Protein AF-A0A661YGA2-F1 (afdb_monomer)

Radius of gyration: 19.42 Å; Cα contacts (8 Å, |Δi|>4): 98; chains: 1; bounding box: 41×49×40 Å

Secondary structure (DSSP, 8-state):
-HHHHHHHHHHHHHTS---------TT-EEE-SHHHHHTHHHHSTT--EE-S-EEE--TT----GGGTT--EESS--

pLDDT: mean 85.34, std 17.45, range [51.97, 98.5]

Sequence (77 aa):
MKKFISTISLLLIIYSTSTVAQSCLPEGIIFTSQFQIENFQTDNPGCVEIEGDVYIEGADIITLDNLIVLNSIVGYL

Nearest PDB structures (foldseek):
  3vbc-assembly1_A  TM=3.553E-01  e=5.837E+00  Mus musculus

Foldseek 3Di:
DVVVVVVVVVVVVVPPDDPPVPQAALVEDEAQEQVCLVCVCVVGPPDQEHNEEYHYHHPHHDDNVSNVSHPYYNYYD

Solvent-accessible surface area (backbone atoms only — not comparable to full-atom values): 4673 Å² total; per-residue (Å²): 108,72,72,59,54,58,52,55,60,58,58,61,65,70,74,72,77,77,82,66,81,67,80,34,45,64,89,30,51,76,40,63,39,40,68,55,44,69,38,38,55,76,78,39,69,89,52,34,47,36,51,15,37,46,44,84,72,23,91,72,48,84,69,65,72,61,55,68,64,48,80,46,61,72,39,56,114

Mean predicted aligned error: 9.0 Å

Structure (mmCIF, N/CA/C/O backbone):
data_AF-A0A661YGA2-F1
#
_entry.id   AF-A0A661YGA2-F1
#
loop_
_atom_site.group_PDB
_atom_site.id
_atom_site.type_symbol
_atom_site.label_atom_id
_atom_site.label_alt_id
_atom_site.label_comp_id
_atom_site.label_asym_id
_atom_site.label_entity_id
_atom_site.label_seq_id
_atom_site.pdbx_PDB_ins_code
_atom_site.Cartn_x
_atom_site.Cartn_y
_atom_site.Cartn_z
_atom_site.occupancy
_atom_site.B_iso_or_equiv
_atom_site.auth_seq_id
_atom_site.auth_comp_id
_atom_site.auth_asym_id
_atom_site.auth_atom_id
_atom_site.pdbx_PDB_model_num
ATOM 1 N N . MET A 1 1 ? -29.196 35.019 24.654 1.00 56.84 1 MET A N 1
ATOM 2 C CA . MET A 1 1 ? -28.196 35.081 23.561 1.00 56.84 1 MET A CA 1
ATOM 3 C C . MET A 1 1 ? -26.907 34.330 23.907 1.00 56.84 1 MET A C 1
ATOM 5 O O . MET A 1 1 ? -26.644 33.330 23.261 1.00 56.84 1 MET A O 1
ATOM 9 N N . LYS A 1 2 ? -26.169 34.677 24.977 1.00 51.97 2 LYS A N 1
ATOM 10 C CA . LYS A 1 2 ? -24.939 33.953 25.397 1.00 51.97 2 LYS A CA 1
ATOM 11 C C . LYS A 1 2 ? -25.126 32.445 25.678 1.00 51.97 2 LYS A C 1
ATOM 13 O O . LYS A 1 2 ? -24.303 31.640 25.266 1.00 51.97 2 LYS A O 1
ATOM 18 N N . LYS A 1 3 ? -26.244 32.054 26.307 1.00 53.62 3 LYS A N 1
ATOM 19 C CA . LYS A 1 3 ? -26.594 30.641 26.581 1.00 53.62 3 LYS A CA 1
ATOM 20 C C . LYS A 1 3 ? -26.930 29.827 25.318 1.00 53.62 3 LYS A C 1
ATOM 22 O O . LYS A 1 3 ? -26.759 28.616 25.309 1.00 53.62 3 LYS A O 1
ATOM 27 N N . PHE A 1 4 ? -27.382 30.501 24.259 1.00 55.56 4 PHE A N 1
ATOM 28 C CA . PHE A 1 4 ? -27.699 29.882 22.966 1.00 55.56 4 PHE A CA 1
ATOM 29 C C . PHE A 1 4 ? -26.424 29.665 22.134 1.00 55.56 4 PHE A C 1
ATOM 31 O O . PHE A 1 4 ? -26.250 28.626 21.517 1.00 55.56 4 PHE A O 1
ATOM 38 N N . ILE A 1 5 ? -25.478 30.608 22.205 1.00 58.97 5 ILE A N 1
ATOM 39 C CA . ILE A 1 5 ? -24.155 30.481 21.570 1.00 58.97 5 ILE A CA 1
ATOM 40 C C . ILE A 1 5 ? -23.333 29.371 22.252 1.00 58.97 5 ILE A C 1
ATOM 42 O O . ILE A 1 5 ? -22.731 28.544 21.578 1.00 58.97 5 ILE A O 1
ATOM 46 N N . SER A 1 6 ? -23.381 29.291 23.587 1.00 59.41 6 SER A N 1
ATOM 47 C CA . SER A 1 6 ? -22.667 28.263 24.360 1.00 59.41 6 SER A CA 1
ATOM 48 C C . SER A 1 6 ? -23.174 26.836 24.122 1.00 59.41 6 SER A C 1
ATOM 50 O O . SER A 1 6 ? -22.405 25.894 24.282 1.00 59.41 6 SER A O 1
ATOM 52 N N . THR A 1 7 ? -24.451 26.659 23.774 1.00 57.84 7 THR A N 1
ATOM 53 C CA . THR A 1 7 ? -25.040 25.334 23.508 1.00 57.84 7 THR A CA 1
ATOM 54 C C . THR A 1 7 ? -24.763 24.868 22.077 1.00 57.84 7 THR A C 1
ATOM 56 O O . THR A 1 7 ? -24.493 23.690 21.871 1.00 57.84 7 THR A O 1
ATOM 59 N N . ILE A 1 8 ? -24.714 25.790 21.108 1.00 59.53 8 ILE A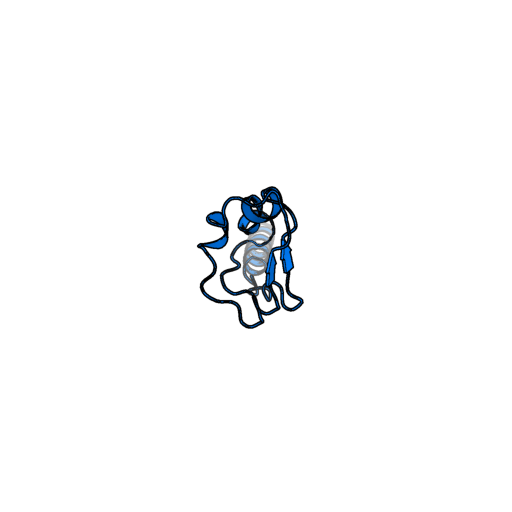 N 1
ATOM 60 C CA . ILE A 1 8 ? -24.330 25.504 19.714 1.00 59.53 8 ILE A CA 1
ATOM 61 C C . ILE A 1 8 ? -22.859 25.068 19.608 1.00 59.53 8 ILE A C 1
ATOM 63 O O . ILE A 1 8 ? -22.560 24.105 18.906 1.00 59.53 8 ILE A O 1
ATOM 67 N N . SER A 1 9 ? -21.941 25.707 20.346 1.00 59.00 9 SER A N 1
ATOM 68 C CA . SER A 1 9 ? -20.531 25.281 20.378 1.00 59.00 9 SER A CA 1
ATOM 69 C C . SER A 1 9 ? -20.327 23.887 20.981 1.00 59.00 9 SER A C 1
ATOM 71 O O . SER A 1 9 ? -19.405 23.191 20.573 1.00 59.00 9 SER A O 1
ATOM 73 N N . LEU A 1 10 ? -21.186 23.452 21.910 1.00 58.22 10 LEU A N 1
ATOM 74 C CA . LEU A 1 10 ? -21.096 22.120 22.520 1.00 58.22 10 LEU A CA 1
ATOM 75 C C . LEU A 1 10 ? -21.593 21.010 21.572 1.00 58.22 10 LEU A C 1
ATOM 77 O O . LEU A 1 10 ? -21.081 19.898 21.619 1.00 58.22 10 LEU A O 1
ATOM 81 N N . LEU A 1 11 ? -22.537 21.322 20.676 1.00 58.19 11 LEU A N 1
ATOM 82 C CA . LEU A 1 11 ? -23.070 20.400 19.663 1.00 58.19 11 LEU A CA 1
ATOM 83 C C . LEU A 1 11 ? -22.079 20.107 18.523 1.00 58.19 11 LEU A C 1
ATOM 85 O O . LEU A 1 11 ? -22.079 18.997 18.001 1.00 58.19 11 LEU A O 1
ATOM 89 N N . LEU A 1 12 ? -21.208 21.057 18.165 1.00 57.72 12 LEU A N 1
ATOM 90 C CA . LEU A 1 12 ? -20.190 20.878 17.115 1.00 57.72 12 LEU A CA 1
ATOM 91 C C . LEU A 1 12 ? -19.054 19.925 17.526 1.00 57.72 12 LEU A C 1
ATOM 93 O O . LEU A 1 12 ? -18.490 19.253 16.671 1.00 57.72 12 LEU A O 1
ATOM 97 N N . ILE A 1 13 ? -18.754 19.821 18.825 1.00 57.69 13 ILE A N 1
ATOM 98 C CA . ILE A 1 13 ? -17.685 18.955 19.361 1.00 57.69 13 ILE A CA 1
ATOM 99 C C . ILE A 1 13 ? -18.091 17.467 19.321 1.00 57.69 13 ILE A C 1
ATOM 101 O O . ILE A 1 13 ? -17.235 16.588 19.234 1.00 57.69 13 ILE A O 1
ATOM 105 N N . ILE A 1 14 ? -19.397 17.172 19.330 1.00 56.25 14 ILE A N 1
ATOM 106 C CA . ILE A 1 14 ? -19.944 15.801 19.353 1.00 56.25 14 ILE A CA 1
ATOM 107 C C . ILE A 1 14 ? -19.924 15.157 17.951 1.00 56.25 14 ILE A C 1
ATOM 109 O O . ILE A 1 14 ? -19.932 13.936 17.835 1.00 56.25 14 ILE A O 1
ATOM 113 N N . TYR A 1 15 ? -19.827 15.954 16.879 1.00 55.69 15 TYR A N 1
ATOM 114 C CA . TYR A 1 15 ? -19.704 15.450 15.502 1.00 55.69 15 TYR A CA 1
ATOM 115 C C . TYR A 1 15 ? -18.283 14.988 15.130 1.00 55.69 15 TYR A C 1
ATOM 117 O O . TYR A 1 15 ? -18.093 14.410 14.063 1.00 55.69 15 TYR A O 1
ATOM 125 N N . SER A 1 16 ? -17.280 15.235 15.978 1.00 59.09 16 SER A N 1
ATOM 126 C CA . SER A 1 16 ? -15.861 15.097 15.615 1.00 59.09 16 SER A CA 1
ATOM 127 C C . SER A 1 16 ? -15.179 13.773 15.976 1.00 59.09 16 SER A C 1
ATOM 129 O O . SER A 1 16 ? -13.956 13.725 15.924 1.00 59.09 16 SER A O 1
ATOM 131 N N . THR A 1 17 ? -15.879 12.684 16.309 1.00 57.56 17 THR A N 1
ATOM 132 C CA . THR A 1 17 ? -15.186 11.399 16.555 1.00 57.56 17 THR A CA 1
ATOM 133 C C . THR A 1 17 ? -16.032 10.182 16.194 1.00 57.56 17 THR A C 1
ATOM 135 O O . THR A 1 17 ? -16.665 9.551 17.040 1.00 57.56 17 THR A O 1
ATOM 138 N N . SER A 1 18 ? -16.013 9.811 14.921 1.00 52.81 18 SER A N 1
ATOM 139 C CA . SER A 1 18 ? -16.285 8.439 14.487 1.00 52.81 18 SER A CA 1
ATOM 140 C C . SER A 1 18 ? -15.395 8.150 13.285 1.00 52.81 18 SER A C 1
ATOM 142 O O . SER A 1 18 ? -15.869 8.051 12.159 1.00 52.81 18 SER A O 1
ATOM 144 N N . THR A 1 19 ? -14.080 8.073 13.500 1.00 56.78 19 THR A N 1
ATOM 145 C CA . THR A 1 19 ? -13.208 7.410 12.528 1.00 56.78 19 THR A CA 1
ATOM 146 C C . THR A 1 19 ? -13.510 5.923 12.642 1.00 56.78 19 THR A C 1
ATOM 148 O O . THR A 1 19 ? -12.910 5.212 13.448 1.00 56.78 19 THR A O 1
ATOM 151 N N . VAL A 1 20 ? -14.524 5.466 11.911 1.00 59.50 20 VAL A N 1
ATOM 152 C CA . VAL A 1 20 ? -14.643 4.045 11.598 1.00 59.50 20 VAL A CA 1
ATOM 153 C C . VAL A 1 20 ? -13.316 3.687 10.940 1.00 59.50 20 VAL A C 1
ATOM 155 O O . VAL A 1 20 ? -12.924 4.364 9.990 1.00 59.50 20 VAL A O 1
ATOM 158 N N . ALA A 1 21 ? -12.586 2.715 11.490 1.00 64.12 21 ALA A N 1
ATOM 159 C CA . ALA A 1 21 ? -11.470 2.127 10.767 1.00 64.12 21 ALA A CA 1
ATOM 160 C C . ALA A 1 21 ? -12.072 1.588 9.468 1.00 64.12 21 ALA A C 1
ATOM 162 O O . ALA A 1 21 ? -12.853 0.639 9.489 1.00 64.12 21 ALA A O 1
ATOM 163 N N . GLN A 1 22 ? -11.862 2.314 8.375 1.00 72.38 22 GLN A N 1
ATOM 164 C CA . GLN A 1 22 ? -12.376 1.924 7.078 1.00 72.38 22 GLN A CA 1
ATOM 165 C C . GLN A 1 22 ? -11.673 0.618 6.712 1.00 72.38 22 GLN A C 1
ATOM 167 O O . GLN A 1 22 ? -10.468 0.507 6.946 1.00 72.38 22 GLN A O 1
ATOM 172 N N . SER A 1 23 ? -12.421 -0.367 6.201 1.00 86.56 23 SER A N 1
ATOM 173 C CA . SER A 1 23 ? -11.829 -1.621 5.722 1.00 86.56 23 SER A CA 1
ATOM 174 C C . SER A 1 23 ? -10.690 -1.277 4.774 1.00 86.56 23 SER A C 1
ATOM 176 O O . SER A 1 23 ? -10.905 -0.505 3.826 1.00 86.56 23 SER A O 1
ATOM 178 N N . CYS A 1 24 ? -9.490 -1.786 5.027 1.00 93.31 24 CYS A N 1
ATOM 179 C CA . CYS A 1 24 ? -8.368 -1.432 4.180 1.00 93.31 24 CYS A CA 1
ATOM 180 C C . CYS A 1 24 ? -8.289 -2.393 2.998 1.00 93.31 24 CYS A C 1
ATOM 182 O O . CYS A 1 24 ? -7.885 -3.545 3.132 1.00 93.31 24 CYS A O 1
ATOM 184 N N . LEU A 1 25 ? -8.663 -1.864 1.830 1.00 95.69 25 LEU A N 1
ATOM 185 C CA . LEU A 1 25 ? -8.529 -2.530 0.536 1.00 95.69 25 LEU A CA 1
ATOM 186 C C . LEU A 1 25 ? -9.129 -3.955 0.536 1.00 95.69 25 LEU A C 1
ATOM 188 O O . LEU A 1 25 ? -8.412 -4.912 0.249 1.00 95.69 25 LEU A O 1
ATOM 192 N N . PRO A 1 26 ? -10.438 -4.120 0.829 1.00 96.06 26 PRO A N 1
ATOM 193 C CA . PRO A 1 26 ? -11.094 -5.435 0.824 1.00 96.06 26 PRO A CA 1
ATOM 194 C C . PRO A 1 26 ? -11.104 -6.099 -0.556 1.00 96.06 26 PRO A C 1
ATOM 196 O O . PRO A 1 26 ? -11.091 -7.319 -0.656 1.00 96.06 26 PRO A O 1
ATOM 199 N N . GLU A 1 27 ? -11.066 -5.297 -1.620 1.00 96.75 27 GLU A N 1
ATOM 200 C CA . GLU A 1 27 ? -10.954 -5.776 -3.004 1.00 96.75 27 GLU A CA 1
ATOM 201 C C . GLU A 1 27 ? -9.493 -5.967 -3.450 1.00 96.75 27 GLU A C 1
ATOM 203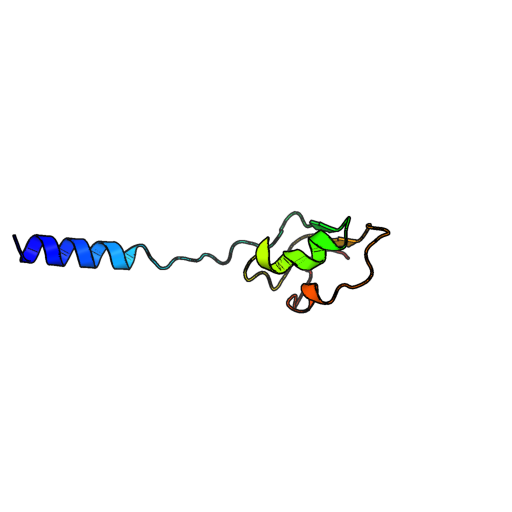 O O . GLU A 1 27 ? -9.234 -6.309 -4.601 1.00 96.75 27 GLU A O 1
ATOM 208 N N . GLY A 1 28 ? -8.532 -5.721 -2.556 1.00 97.38 28 GLY A N 1
ATOM 209 C CA . GLY A 1 28 ? -7.111 -5.817 -2.851 1.00 97.38 28 GLY A CA 1
ATOM 210 C C . GLY A 1 28 ? -6.520 -4.587 -3.540 1.00 97.38 28 GLY A C 1
ATOM 211 O O . GLY A 1 28 ? -7.137 -3.521 -3.626 1.00 97.38 28 GLY A O 1
ATOM 212 N N . ILE A 1 29 ? -5.279 -4.729 -4.003 1.00 98.00 29 ILE A N 1
ATOM 213 C CA . ILE A 1 29 ? -4.512 -3.683 -4.686 1.00 98.00 29 ILE A CA 1
ATOM 214 C C . ILE A 1 29 ? -3.484 -4.286 -5.647 1.00 98.00 29 ILE A C 1
ATOM 216 O O . ILE A 1 29 ? -2.878 -5.320 -5.375 1.00 98.00 29 ILE A O 1
ATOM 220 N N . ILE A 1 30 ? -3.257 -3.608 -6.772 1.00 98.44 30 ILE A N 1
ATOM 221 C CA . ILE A 1 30 ? -2.202 -3.943 -7.731 1.00 98.44 30 ILE A CA 1
ATOM 222 C C . ILE A 1 30 ? -1.210 -2.781 -7.763 1.00 98.44 30 ILE A C 1
ATOM 224 O O . ILE A 1 30 ? -1.568 -1.668 -8.152 1.00 98.44 30 ILE A O 1
ATOM 228 N N . PHE A 1 31 ? 0.034 -3.041 -7.370 1.00 98.31 31 PHE A N 1
ATOM 229 C CA . PHE A 1 31 ? 1.146 -2.109 -7.500 1.00 98.31 31 PHE A CA 1
ATOM 230 C C . PHE A 1 31 ? 1.853 -2.330 -8.839 1.00 98.31 31 PHE A C 1
ATOM 232 O O . PHE A 1 31 ? 2.509 -3.348 -9.064 1.00 98.31 31 PHE A O 1
ATOM 239 N N . THR A 1 32 ? 1.742 -1.350 -9.730 1.00 98.31 32 THR A N 1
ATOM 240 C CA . THR A 1 32 ? 2.352 -1.354 -11.066 1.00 98.31 32 THR A CA 1
ATOM 241 C C . THR A 1 32 ? 3.526 -0.384 -11.196 1.00 98.31 32 THR A C 1
ATOM 243 O O . THR A 1 32 ? 4.124 -0.328 -12.266 1.00 98.31 32 THR A O 1
ATOM 246 N N . SER A 1 33 ? 3.835 0.411 -10.164 1.00 98.25 33 SER A N 1
ATOM 247 C CA . SER A 1 33 ? 4.973 1.342 -10.170 1.00 98.25 33 SER A CA 1
ATOM 248 C C . SER A 1 33 ? 5.525 1.635 -8.775 1.00 98.25 33 SER A C 1
ATOM 250 O O . SER A 1 33 ? 4.815 1.522 -7.771 1.00 98.25 33 SER A O 1
ATOM 252 N N . GLN A 1 34 ? 6.784 2.083 -8.712 1.00 98.25 34 GLN A N 1
ATOM 253 C CA . GLN A 1 34 ? 7.434 2.453 -7.445 1.00 98.25 34 GLN A CA 1
ATOM 254 C C . GLN A 1 34 ? 6.696 3.597 -6.730 1.00 98.25 34 GLN A C 1
ATOM 256 O O . GLN A 1 34 ? 6.536 3.575 -5.511 1.00 98.25 34 GLN A O 1
ATOM 261 N N . PHE A 1 35 ? 6.175 4.560 -7.494 1.00 97.50 35 PHE A N 1
ATOM 262 C CA . PHE A 1 35 ? 5.442 5.712 -6.963 1.00 97.50 35 PHE A CA 1
ATOM 263 C C . PHE A 1 35 ? 4.185 5.312 -6.171 1.00 97.50 35 PHE A C 1
ATOM 265 O O . PHE A 1 35 ? 3.834 5.971 -5.196 1.00 97.50 35 PHE A O 1
ATOM 272 N N . GLN A 1 36 ? 3.495 4.235 -6.563 1.00 98.12 36 GLN A N 1
ATOM 273 C CA . GLN A 1 36 ? 2.316 3.758 -5.828 1.00 98.12 36 GLN A CA 1
ATOM 274 C C . GLN A 1 36 ? 2.697 3.168 -4.466 1.00 98.12 36 GLN A C 1
ATOM 276 O O . GLN A 1 36 ? 1.986 3.371 -3.486 1.00 98.12 36 GLN A O 1
ATOM 281 N N . ILE A 1 37 ? 3.839 2.482 -4.387 1.00 98.06 37 ILE A N 1
ATOM 282 C CA . ILE A 1 37 ? 4.376 1.986 -3.116 1.00 98.06 37 ILE A CA 1
ATOM 283 C C . ILE A 1 37 ? 4.791 3.159 -2.226 1.00 98.06 37 ILE A C 1
ATOM 285 O O . ILE A 1 37 ? 4.428 3.199 -1.052 1.00 98.06 37 ILE A O 1
ATOM 289 N N . GLU A 1 38 ? 5.497 4.142 -2.787 1.00 97.81 38 GLU A N 1
ATOM 290 C CA . GLU A 1 38 ? 5.956 5.332 -2.059 1.00 97.81 38 GLU A CA 1
ATOM 291 C C . GLU A 1 38 ? 4.797 6.126 -1.437 1.00 97.81 38 GLU A C 1
ATOM 293 O O . GLU A 1 38 ? 4.924 6.620 -0.316 1.00 97.81 38 GLU A O 1
ATOM 298 N N . ASN A 1 39 ? 3.651 6.204 -2.123 1.00 97.56 39 ASN A N 1
ATOM 299 C CA . ASN A 1 39 ? 2.468 6.924 -1.645 1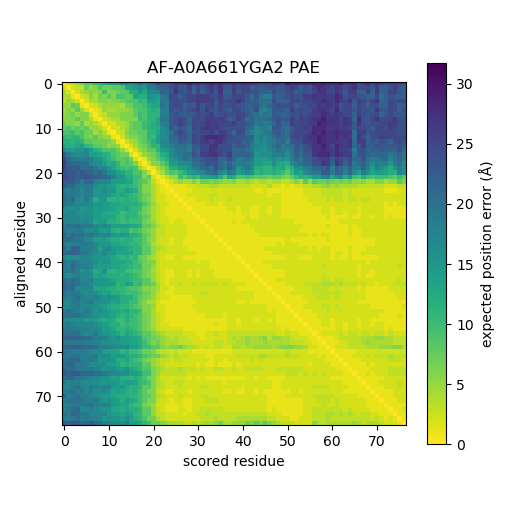.00 97.56 39 ASN A CA 1
ATOM 300 C C . ASN A 1 39 ? 1.465 6.061 -0.877 1.00 97.56 39 ASN A C 1
ATOM 302 O O . ASN A 1 39 ? 0.440 6.591 -0.450 1.00 97.56 39 ASN A O 1
ATOM 306 N N . PHE A 1 40 ? 1.741 4.774 -0.636 1.00 96.94 40 PHE A N 1
ATOM 307 C CA . PHE A 1 40 ? 0.759 3.856 -0.050 1.00 96.94 40 PHE A CA 1
ATOM 308 C C . PHE A 1 40 ? 0.103 4.407 1.226 1.00 96.94 40 PHE A C 1
ATOM 310 O O . PHE A 1 40 ? -1.117 4.378 1.352 1.00 96.94 40 PHE A O 1
ATOM 317 N N . GLN A 1 41 ? 0.893 4.967 2.147 1.00 93.44 41 GLN A N 1
ATOM 318 C CA . GLN A 1 41 ? 0.392 5.524 3.410 1.00 93.44 41 GLN A CA 1
ATOM 319 C C . GLN A 1 41 ? -0.357 6.853 3.251 1.00 93.44 41 GLN A C 1
ATOM 321 O O . GLN A 1 41 ? -1.166 7.209 4.109 1.00 93.44 41 GLN A O 1
ATOM 326 N N . THR A 1 42 ? -0.060 7.609 2.195 1.0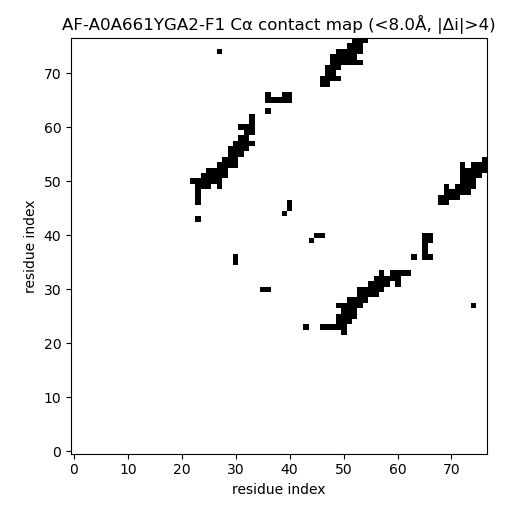0 94.56 42 THR A N 1
ATOM 327 C CA . THR A 1 42 ? -0.783 8.838 1.854 1.00 94.56 42 THR A CA 1
ATOM 328 C C . THR A 1 42 ? -2.138 8.503 1.245 1.00 94.56 42 THR A C 1
ATOM 330 O O . THR A 1 42 ? -3.135 9.116 1.623 1.00 94.56 42 THR A O 1
ATOM 333 N N . ASP A 1 43 ? -2.179 7.496 0.374 1.00 94.25 43 ASP A N 1
ATOM 334 C CA . ASP A 1 43 ? -3.395 7.062 -0.313 1.00 94.25 43 ASP A CA 1
ATOM 335 C C . ASP A 1 43 ? -4.283 6.181 0.581 1.00 94.25 43 ASP A C 1
ATOM 337 O O . ASP A 1 43 ? -5.506 6.200 0.448 1.00 94.25 43 ASP A O 1
ATOM 341 N N . ASN A 1 44 ? -3.689 5.472 1.550 1.00 93.94 44 ASN A N 1
ATOM 342 C CA . ASN A 1 44 ? -4.377 4.595 2.503 1.00 93.94 44 ASN A CA 1
ATOM 343 C C . ASN A 1 44 ? -3.975 4.908 3.964 1.00 93.94 44 ASN A C 1
ATOM 345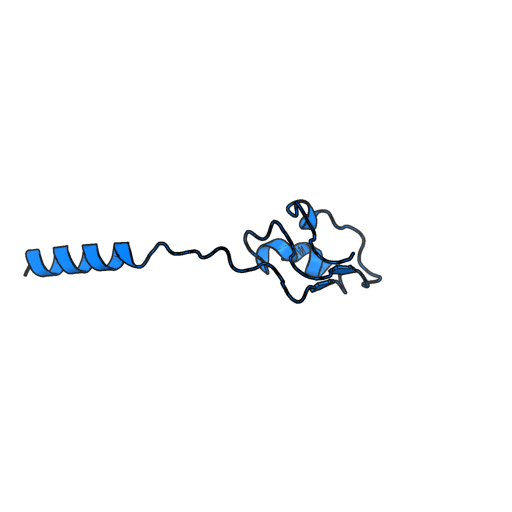 O O . ASN A 1 44 ? -3.303 4.101 4.622 1.00 93.94 44 ASN A O 1
ATOM 349 N N . PRO A 1 45 ? -4.365 6.077 4.514 1.00 91.94 45 PRO A N 1
ATOM 350 C CA . PRO A 1 45 ? -3.941 6.499 5.846 1.00 91.94 45 PRO A CA 1
ATOM 351 C C . PRO A 1 45 ? -4.389 5.537 6.947 1.00 91.94 45 PRO A C 1
ATOM 353 O O . PRO A 1 45 ? -5.572 5.236 7.091 1.00 91.94 45 PRO A O 1
ATOM 356 N N . GLY A 1 46 ? -3.436 5.096 7.771 1.00 91.38 46 GLY A N 1
ATOM 357 C CA . GLY A 1 46 ? -3.707 4.202 8.901 1.00 91.38 46 GLY A CA 1
ATOM 358 C C . GLY A 1 46 ? -3.982 2.747 8.514 1.00 91.38 46 GLY A C 1
ATOM 359 O O . GLY A 1 46 ? -4.309 1.956 9.396 1.00 91.38 46 GLY A O 1
ATOM 360 N N . CYS A 1 47 ? -3.828 2.379 7.239 1.00 94.00 47 CYS A N 1
ATOM 361 C CA . CYS A 1 47 ? -3.906 0.986 6.832 1.00 94.00 47 CYS A CA 1
ATOM 362 C C . CYS A 1 47 ? -2.691 0.202 7.339 1.00 94.00 47 CYS A C 1
ATOM 364 O O . CYS A 1 47 ? -1.553 0.482 6.963 1.00 94.00 47 CYS A O 1
ATOM 366 N N . VAL A 1 48 ? -2.958 -0.790 8.187 1.00 95.62 48 VAL A N 1
ATOM 367 C CA . VAL A 1 48 ? -1.953 -1.711 8.737 1.00 95.62 48 VAL A CA 1
ATOM 368 C C . VAL A 1 48 ? -2.269 -3.176 8.429 1.00 95.62 48 VAL A C 1
ATOM 370 O O . VAL A 1 48 ? -1.491 -4.048 8.785 1.00 95.62 48 VAL A O 1
ATOM 373 N N . GLU A 1 49 ? -3.398 -3.469 7.793 1.00 95.69 49 GLU A N 1
ATOM 374 C CA . GLU A 1 49 ? -3.806 -4.813 7.376 1.00 95.69 49 GLU A CA 1
ATOM 375 C C . GLU A 1 49 ? -4.544 -4.675 6.049 1.00 95.69 49 GLU A C 1
ATOM 377 O O . GLU A 1 49 ? -5.504 -3.918 5.996 1.00 95.69 49 GLU A O 1
ATOM 382 N N . ILE A 1 50 ? -4.103 -5.356 4.990 1.00 97.38 50 ILE A N 1
ATOM 383 C CA . ILE A 1 50 ? -4.835 -5.391 3.714 1.00 97.38 50 ILE A CA 1
ATOM 384 C C . ILE A 1 50 ? -5.786 -6.587 3.737 1.00 97.38 50 ILE A C 1
ATOM 386 O O . ILE A 1 50 ? -5.355 -7.721 3.938 1.00 97.38 50 ILE A O 1
ATOM 390 N N . GLU A 1 51 ? -7.077 -6.338 3.534 1.00 97.06 51 GLU A N 1
ATOM 391 C CA . GLU A 1 51 ? -8.113 -7.375 3.600 1.00 97.06 51 GLU A CA 1
ATOM 392 C C . GLU A 1 51 ? -8.197 -8.229 2.321 1.00 97.06 51 GLU A C 1
ATOM 394 O O . GLU A 1 51 ? -8.544 -9.407 2.3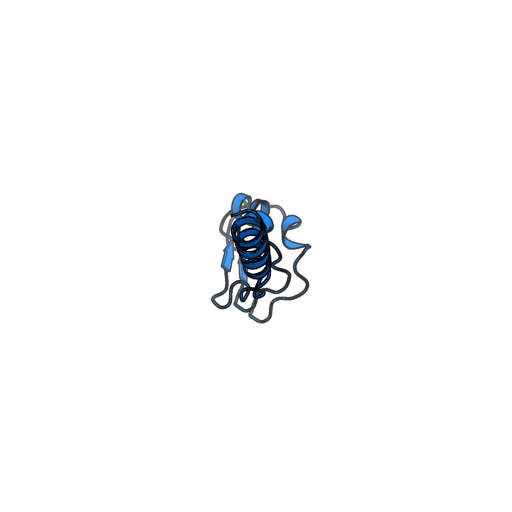97 1.00 97.06 51 GLU A O 1
ATOM 399 N N . GLY A 1 52 ? -7.870 -7.656 1.159 1.00 97.62 52 GLY A N 1
ATOM 400 C CA . GLY A 1 52 ? -7.890 -8.344 -0.134 1.00 97.62 52 GLY A CA 1
ATOM 401 C C . GLY A 1 52 ? -6.521 -8.822 -0.627 1.00 97.62 52 GLY A C 1
ATOM 402 O O . GLY A 1 52 ? -5.539 -8.860 0.116 1.00 97.62 52 GLY A O 1
ATOM 403 N N . ASP A 1 53 ? -6.471 -9.189 -1.908 1.00 98.50 53 ASP A N 1
ATOM 404 C CA . ASP A 1 53 ? -5.261 -9.684 -2.570 1.00 98.50 53 ASP A CA 1
ATOM 405 C C . ASP A 1 53 ? -4.302 -8.537 -2.935 1.00 98.50 53 ASP A C 1
ATOM 407 O O . ASP A 1 53 ? -4.718 -7.431 -3.282 1.00 98.50 53 ASP A O 1
ATOM 411 N N . VAL A 1 54 ? -3.000 -8.797 -2.893 1.00 98.25 54 VAL A N 1
ATOM 412 C CA . VAL A 1 54 ? -1.957 -7.842 -3.272 1.00 98.25 54 VAL A CA 1
ATOM 413 C C . VAL A 1 54 ? -1.184 -8.398 -4.455 1.00 98.25 54 VAL A C 1
ATOM 415 O O . VAL A 1 54 ? -0.628 -9.483 -4.382 1.00 98.25 54 VAL A O 1
ATOM 418 N N . TYR A 1 55 ? -1.089 -7.627 -5.533 1.00 98.38 55 TYR A N 1
ATOM 419 C CA . TYR A 1 55 ? -0.267 -7.971 -6.692 1.00 98.38 55 TYR A CA 1
ATOM 420 C C . TYR A 1 55 ? 0.823 -6.921 -6.880 1.00 98.38 55 TYR A C 1
ATOM 422 O O . TYR A 1 55 ? 0.557 -5.721 -6.804 1.00 98.38 55 TYR A O 1
ATOM 430 N N . ILE A 1 56 ? 2.056 -7.355 -7.136 1.00 97.69 56 ILE A N 1
ATOM 431 C CA . ILE A 1 56 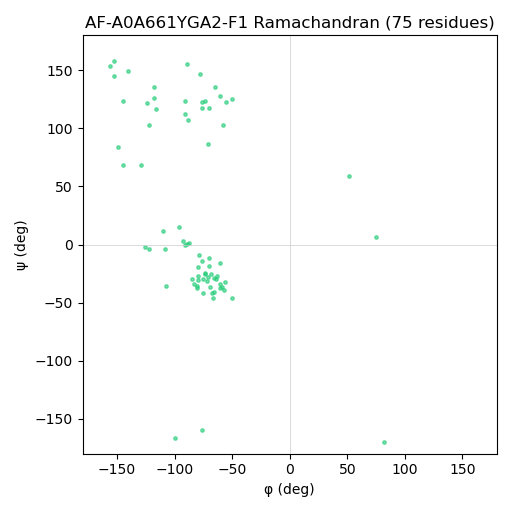? 3.201 -6.469 -7.380 1.00 97.69 56 ILE A CA 1
ATOM 432 C C . ILE A 1 56 ? 3.778 -6.810 -8.753 1.00 97.69 56 ILE A C 1
ATOM 434 O O . ILE A 1 56 ? 4.463 -7.816 -8.918 1.00 97.69 56 ILE A O 1
ATOM 438 N N . GLU A 1 57 ? 3.475 -5.976 -9.746 1.00 97.00 57 GLU A N 1
ATOM 439 C CA . GLU A 1 57 ? 3.701 -6.285 -11.167 1.00 97.00 57 GLU A CA 1
ATOM 440 C C . GLU A 1 57 ? 4.537 -5.222 -11.909 1.00 97.00 57 GLU A C 1
ATOM 442 O O . GLU A 1 57 ? 4.846 -5.379 -13.091 1.00 97.00 57 GLU A O 1
ATOM 447 N N . GLY A 1 58 ? 4.924 -4.132 -11.239 1.00 96.19 58 GLY A N 1
ATOM 448 C CA . GLY A 1 58 ? 5.728 -3.059 -11.834 1.00 96.19 58 GLY A CA 1
ATOM 449 C C . GLY A 1 58 ? 7.195 -3.443 -12.035 1.00 96.19 58 GLY A C 1
ATOM 450 O O . GLY A 1 58 ? 7.896 -3.772 -11.081 1.00 96.19 58 GLY A O 1
ATOM 451 N N . ALA A 1 59 ? 7.696 -3.347 -13.271 1.00 95.75 59 ALA A N 1
ATOM 452 C CA . ALA A 1 59 ? 9.100 -3.636 -13.593 1.00 95.75 59 ALA A CA 1
ATOM 453 C C . ALA A 1 59 ? 10.091 -2.589 -13.043 1.00 95.75 59 ALA A C 1
ATOM 455 O O . ALA A 1 59 ? 11.290 -2.850 -12.965 1.00 95.75 59 ALA A O 1
ATOM 456 N N . ASP A 1 60 ? 9.599 -1.400 -12.696 1.00 94.62 60 ASP A N 1
ATOM 457 C CA . ASP A 1 60 ? 10.339 -0.287 -12.097 1.00 94.62 60 ASP A CA 1
ATOM 458 C C . ASP A 1 60 ? 10.334 -0.312 -10.559 1.00 94.62 60 ASP A C 1
ATOM 460 O O . ASP A 1 60 ? 10.930 0.565 -9.936 1.00 94.62 60 ASP A O 1
ATOM 464 N N . ILE A 1 61 ? 9.681 -1.300 -9.940 1.00 98.00 61 ILE A N 1
ATOM 465 C CA . ILE A 1 61 ? 9.635 -1.448 -8.485 1.00 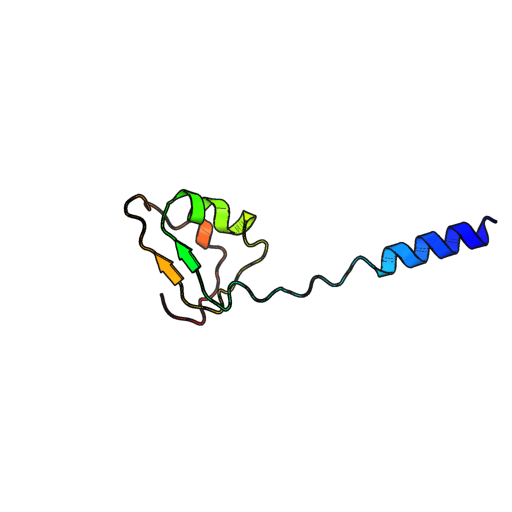98.00 61 ILE A CA 1
ATOM 466 C C . ILE A 1 61 ? 10.969 -2.013 -7.996 1.00 98.00 61 ILE A C 1
ATOM 468 O O . ILE A 1 61 ? 11.366 -3.127 -8.334 1.00 98.00 61 ILE A O 1
ATOM 472 N N . ILE A 1 62 ? 11.663 -1.226 -7.180 1.00 97.38 62 ILE A N 1
ATOM 473 C CA . ILE A 1 62 ? 12.985 -1.539 -6.630 1.00 97.38 62 ILE A CA 1
ATOM 474 C C . ILE A 1 62 ? 12.880 -1.877 -5.139 1.00 97.38 62 ILE A C 1
ATOM 476 O O . ILE A 1 62 ? 13.623 -2.729 -4.653 1.00 97.38 62 ILE A O 1
ATOM 480 N N . THR A 1 63 ? 11.975 -1.217 -4.408 1.00 97.25 63 THR A N 1
ATOM 481 C CA . THR A 1 63 ? 11.816 -1.382 -2.955 1.00 97.25 63 THR A CA 1
ATOM 482 C C . THR A 1 63 ? 10.351 -1.370 -2.516 1.00 97.25 63 THR A C 1
ATOM 484 O O . THR A 1 63 ? 9.513 -0.694 -3.115 1.00 97.25 63 THR A O 1
ATOM 487 N N . LEU A 1 64 ? 10.067 -2.106 -1.435 1.00 97.38 64 LEU A N 1
ATOM 488 C CA . LEU A 1 64 ? 8.770 -2.188 -0.756 1.00 97.38 64 LEU A CA 1
ATOM 489 C C . LEU A 1 64 ? 8.781 -1.521 0.632 1.00 97.38 64 LEU A C 1
ATOM 491 O O . LEU A 1 64 ? 7.849 -1.718 1.405 1.00 97.38 64 LEU A O 1
ATOM 495 N N . ASP A 1 65 ? 9.820 -0.751 0.972 1.00 96.00 65 ASP A N 1
ATOM 496 C CA . ASP A 1 65 ? 10.035 -0.233 2.335 1.00 96.00 65 ASP A CA 1
ATOM 497 C C . ASP A 1 65 ? 8.849 0.586 2.873 1.00 96.00 65 ASP A C 1
ATOM 499 O O . ASP A 1 65 ? 8.545 0.543 4.063 1.00 96.00 65 ASP A O 1
ATOM 503 N N . ASN A 1 66 ? 8.119 1.291 2.006 1.00 95.06 66 ASN A N 1
ATOM 504 C CA . ASN A 1 66 ? 6.928 2.057 2.389 1.00 95.06 66 ASN A CA 1
ATOM 505 C C . ASN A 1 66 ? 5.719 1.186 2.782 1.00 95.06 66 ASN A C 1
ATOM 507 O O . ASN A 1 66 ? 4.761 1.697 3.361 1.00 95.06 66 ASN A O 1
ATOM 511 N N . LEU A 1 67 ? 5.767 -0.123 2.521 1.00 97.12 67 LEU A N 1
ATOM 512 C CA . LEU A 1 67 ? 4.760 -1.090 2.962 1.00 97.12 67 LEU A CA 1
ATOM 513 C C . LEU A 1 67 ? 5.071 -1.676 4.349 1.00 97.12 67 LEU A C 1
ATOM 515 O O . LEU A 1 67 ? 4.286 -2.471 4.854 1.00 97.12 67 LEU A O 1
ATOM 519 N N . ILE A 1 68 ? 6.165 -1.266 5.010 1.00 97.06 68 ILE A N 1
ATOM 520 C CA . ILE A 1 68 ? 6.579 -1.783 6.333 1.00 97.06 68 ILE A CA 1
ATOM 521 C C . ILE A 1 68 ? 5.548 -1.551 7.448 1.00 97.06 68 ILE A C 1
ATOM 523 O O . ILE A 1 68 ? 5.631 -2.154 8.515 1.00 97.06 68 ILE A O 1
ATOM 527 N N . VAL A 1 69 ? 4.579 -0.663 7.223 1.00 94.94 69 VAL A N 1
ATOM 528 C CA . VAL A 1 69 ? 3.481 -0.416 8.165 1.00 94.94 69 VAL A CA 1
ATOM 529 C C . VAL A 1 69 ? 2.413 -1.506 8.161 1.00 94.94 69 VAL A C 1
ATOM 531 O O . VAL A 1 69 ? 1.585 -1.538 9.071 1.00 94.94 69 VAL A O 1
ATOM 534 N N . LEU A 1 70 ? 2.416 -2.377 7.150 1.00 96.75 70 LEU A N 1
ATOM 535 C CA . LEU A 1 70 ? 1.507 -3.508 7.066 1.00 96.75 70 LEU A CA 1
ATOM 536 C C . LEU A 1 70 ? 1.957 -4.610 8.026 1.00 96.75 70 LEU A C 1
ATOM 538 O O . LEU A 1 70 ? 3.063 -5.137 7.936 1.00 96.75 70 LEU A O 1
ATOM 542 N N . ASN A 1 71 ? 1.060 -4.983 8.928 1.00 96.44 71 ASN A N 1
ATOM 543 C CA . ASN A 1 71 ? 1.196 -6.122 9.824 1.00 96.44 71 ASN A CA 1
ATOM 544 C C . ASN A 1 71 ? 0.739 -7.428 9.157 1.00 96.44 71 ASN A C 1
ATOM 546 O O . ASN A 1 71 ? 1.236 -8.498 9.508 1.00 96.44 71 ASN A O 1
ATOM 550 N N . SER A 1 72 ? -0.220 -7.350 8.230 1.00 96.50 72 SER A N 1
ATOM 551 C CA . SER A 1 72 ? -0.876 -8.517 7.630 1.00 96.50 72 SER A CA 1
ATOM 552 C C . SER A 1 72 ? -1.469 -8.218 6.250 1.00 96.50 72 SER A C 1
ATOM 554 O O . SER A 1 72 ? -1.843 -7.089 5.928 1.00 96.50 72 SER A O 1
ATOM 556 N N . ILE A 1 73 ? -1.565 -9.277 5.447 1.00 97.56 73 ILE A N 1
ATOM 557 C CA . ILE A 1 73 ? -2.393 -9.372 4.244 1.00 97.56 73 ILE A CA 1
ATOM 558 C C . ILE A 1 73 ? -3.286 -10.592 4.479 1.00 97.56 73 ILE A C 1
ATOM 560 O O . ILE A 1 73 ? -2.773 -11.676 4.766 1.00 97.56 73 ILE A O 1
ATOM 564 N N . VAL A 1 74 ? -4.604 -10.403 4.453 1.00 97.50 74 VAL A N 1
ATOM 565 C CA . VAL A 1 74 ? -5.581 -11.483 4.665 1.00 97.50 74 VAL A CA 1
ATOM 566 C C . VAL A 1 74 ? -5.778 -12.295 3.383 1.00 97.50 74 VAL A C 1
ATOM 568 O O . VAL A 1 74 ? -5.954 -13.513 3.460 1.00 97.50 74 VAL A O 1
ATOM 571 N N . GLY A 1 75 ? -5.732 -11.630 2.225 1.00 95.25 75 GLY A N 1
ATOM 572 C CA . GLY A 1 75 ? -5.736 -12.263 0.910 1.00 95.25 75 GLY A CA 1
ATOM 573 C C . GLY A 1 75 ? -4.394 -12.894 0.527 1.00 95.25 75 GLY A C 1
ATOM 574 O O . GLY A 1 75 ? -3.546 -13.206 1.367 1.00 95.25 75 GLY A O 1
ATOM 575 N N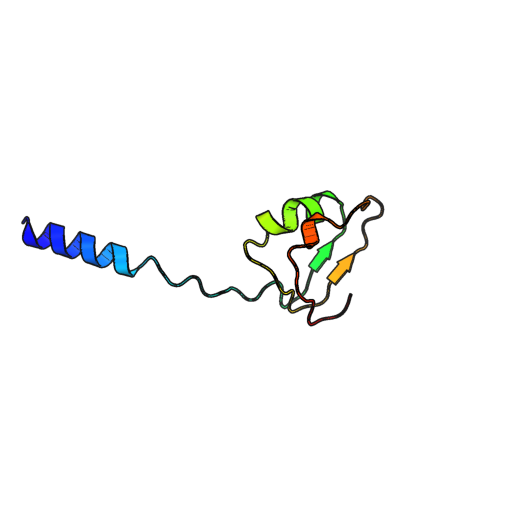 . TYR A 1 76 ? -4.206 -13.098 -0.771 1.00 95.75 76 TYR A N 1
ATOM 576 C CA . TYR A 1 76 ? -2.977 -13.622 -1.359 1.00 95.75 76 TYR A CA 1
ATOM 577 C C . TYR A 1 76 ? -1.988 -12.507 -1.720 1.00 95.75 76 TYR A C 1
ATOM 579 O O . TYR A 1 76 ? -2.383 -11.371 -1.972 1.00 95.75 76 TYR A O 1
ATOM 587 N N . LEU A 1 77 ? -0.701 -12.862 -1.764 1.00 91.88 77 LEU A N 1
ATOM 588 C CA . LEU A 1 77 ? 0.403 -12.044 -2.272 1.00 91.88 77 LEU A CA 1
ATOM 589 C C . LEU A 1 77 ? 1.174 -12.830 -3.338 1.00 91.88 77 LEU A C 1
ATOM 591 O O . LEU A 1 77 ? 1.439 -14.030 -3.079 1.00 91.88 77 LEU A O 1
#